Protein AF-A0A853BJ24-F1 (afdb_monomer_lite)

Sequence (128 aa):
MRGVRGGGPRRRWTDGAENRPGDRRCPRSPGSDPPRLLELDWSGDLLRFELHPVGEGTELVFTQTFDQLGRAARDTTGWHVCLDALGAHLDGASHEAAGEWRRLNAHYAKEFGPEAATIGPPEGHEPA

Foldseek 3Di:
DDDDDDDDPPDDDDPPPPDDPDPPDDPDPFDDDPPAWGWDDDVNKIWIWGWDDDPPDIDIDIDIGDPQLQQQLLVVLVVVLVVVQVVQVVVVHGGDSLVRSVVSSVVSCVVSDVSNNNDDDPPPNDDD

Radius of gyration: 17.18 Å; chains: 1; bounding box: 50×43×43 Å

Secondary structure (DSSP, 8-state):
--------------------TT-----PPPPEETTTEEEEEETTEEEEEEEEEETTEEEEEEEEE-S-GGGHHHHHHHHHHHHHHHHHHHTT----HHHHHHHHHHHHHHHH-GGGGSSPPPTT-S--

Organism: NCBI:txid1323731

pLDDT: mean 77.15, std 24.13, range [24.53, 97.5]

InterPro domains:
  IPR013538 Activator of Hsp90 ATPase homologue 1/2-like, C-terminal [PF08327] (33-90)
  IPR023393 START-like domain superfamily [G3DSA:3.30.530.20] (4-114)

Structure (mmCIF, N/CA/C/O backbone):
data_AF-A0A853BJ24-F1
#
_entry.id   AF-A0A853BJ24-F1
#
loop_
_atom_site.group_PDB
_atom_site.id
_atom_site.type_symbol
_atom_site.label_atom_id
_atom_site.label_alt_id
_atom_site.label_comp_id
_atom_site.label_asym_id
_atom_site.label_entity_id
_atom_site.label_seq_id
_atom_site.pdbx_PDB_ins_code
_atom_site.Cartn_x
_atom_site.Cartn_y
_atom_site.Cartn_z
_atom_site.occupancy
_atom_site.B_iso_or_equiv
_atom_site.auth_seq_id
_atom_site.auth_comp_id
_atom_site.auth_asym_id
_atom_site.auth_atom_id
_atom_site.pdbx_PDB_model_num
ATOM 1 N N . MET A 1 1 ? -29.774 -7.455 24.721 1.00 30.97 1 MET A N 1
ATOM 2 C CA . MET A 1 1 ? -29.596 -8.496 23.685 1.00 30.97 1 MET A CA 1
ATOM 3 C C . MET A 1 1 ? -28.588 -7.978 22.674 1.00 30.97 1 MET A C 1
ATOM 5 O O . MET A 1 1 ? -28.768 -6.882 22.165 1.00 30.97 1 MET A O 1
ATOM 9 N N . ARG A 1 2 ? -27.477 -8.706 22.512 1.00 28.67 2 ARG A N 1
ATOM 10 C CA . ARG A 1 2 ? -26.367 -8.404 21.595 1.00 28.67 2 ARG A CA 1
ATOM 11 C C . ARG A 1 2 ? -26.780 -8.677 20.148 1.00 28.67 2 ARG A C 1
ATOM 13 O O . ARG A 1 2 ? -27.461 -9.664 19.893 1.00 28.67 2 ARG A O 1
ATOM 20 N N . GLY A 1 3 ? -26.262 -7.872 19.226 1.00 24.53 3 GLY A N 1
ATOM 21 C CA . GLY A 1 3 ? -26.338 -8.114 17.790 1.00 24.53 3 GLY A CA 1
ATOM 22 C C . GLY A 1 3 ? -25.318 -7.271 17.028 1.00 24.53 3 GLY A C 1
ATOM 23 O O . GLY A 1 3 ? -25.696 -6.330 16.350 1.00 24.53 3 GLY A O 1
ATOM 24 N N . VAL A 1 4 ? -24.028 -7.597 17.160 1.00 39.25 4 VAL A N 1
ATOM 25 C CA . VAL A 1 4 ? -22.988 -7.169 16.209 1.00 39.25 4 VAL A CA 1
ATOM 26 C C . VAL A 1 4 ? -22.884 -8.261 15.154 1.00 39.25 4 VAL A C 1
ATOM 28 O O . VAL A 1 4 ? -22.519 -9.384 15.500 1.00 39.25 4 VAL A O 1
ATOM 31 N N . ARG A 1 5 ? -23.196 -7.946 13.892 1.00 31.83 5 ARG A N 1
ATOM 32 C CA . ARG A 1 5 ? -22.732 -8.695 12.715 1.00 31.83 5 ARG A CA 1
ATOM 33 C C . ARG A 1 5 ? -22.656 -7.775 11.497 1.00 31.83 5 ARG A C 1
ATOM 35 O O . ARG A 1 5 ? -23.669 -7.213 11.100 1.00 31.83 5 ARG A O 1
ATOM 42 N N . GLY A 1 6 ? -21.486 -7.755 10.861 1.00 32.47 6 GLY A N 1
ATOM 43 C CA . GLY A 1 6 ? -21.369 -7.544 9.417 1.00 32.47 6 GLY A CA 1
ATOM 44 C C . GLY A 1 6 ? -20.722 -6.231 8.994 1.00 32.47 6 GLY A C 1
ATOM 45 O O . GLY A 1 6 ? -21.416 -5.271 8.690 1.00 32.47 6 GLY A O 1
ATOM 46 N N . GLY A 1 7 ? -19.396 -6.230 8.886 1.00 30.98 7 GLY A N 1
ATOM 47 C CA . GLY A 1 7 ? -18.655 -5.140 8.260 1.00 30.98 7 GLY A CA 1
ATOM 48 C C . GLY A 1 7 ? -17.152 -5.332 8.386 1.00 30.98 7 GLY A C 1
ATOM 49 O O . GLY A 1 7 ? -16.490 -4.493 8.978 1.00 30.98 7 GLY A O 1
ATOM 50 N N . GLY A 1 8 ? -16.618 -6.458 7.897 1.00 38.06 8 GLY A N 1
ATOM 51 C CA . GLY A 1 8 ? -15.165 -6.587 7.742 1.00 38.06 8 GLY A CA 1
ATOM 52 C C . GLY A 1 8 ? -14.630 -5.473 6.828 1.00 38.06 8 GLY A C 1
ATOM 53 O O . GLY A 1 8 ? -15.383 -4.999 5.966 1.00 38.06 8 GLY A O 1
ATOM 54 N N . PRO A 1 9 ? -13.371 -5.036 7.006 1.00 39.25 9 PRO A N 1
ATOM 55 C CA . PRO A 1 9 ? -12.807 -3.926 6.251 1.00 39.25 9 PRO A CA 1
ATOM 56 C C . PRO A 1 9 ? -12.895 -4.224 4.752 1.00 39.25 9 PRO A C 1
ATOM 58 O O . PRO A 1 9 ? -12.351 -5.213 4.254 1.00 39.25 9 PRO A O 1
ATOM 61 N N . ARG A 1 10 ? -13.627 -3.381 4.020 1.00 39.91 10 ARG A N 1
ATOM 62 C CA . ARG A 1 10 ? -13.645 -3.422 2.559 1.00 39.91 10 ARG A CA 1
ATOM 63 C C . ARG A 1 10 ? -12.310 -2.865 2.087 1.00 39.91 10 ARG A C 1
ATOM 65 O O . ARG A 1 10 ? -12.135 -1.659 2.052 1.00 39.91 10 ARG A O 1
ATOM 72 N N . ARG A 1 11 ? -11.374 -3.746 1.742 1.00 44.62 11 ARG A N 1
ATOM 73 C CA . ARG A 1 11 ? -10.101 -3.354 1.131 1.00 44.62 11 ARG A CA 1
ATOM 74 C C . ARG A 1 11 ? -10.361 -3.009 -0.333 1.00 44.62 11 ARG A C 1
ATOM 76 O O . ARG A 1 11 ? -10.834 -3.860 -1.089 1.00 44.62 11 ARG A O 1
ATOM 83 N N . ARG A 1 12 ? -10.093 -1.769 -0.733 1.00 37.94 12 ARG A N 1
ATOM 84 C CA . ARG A 1 12 ? -10.078 -1.356 -2.138 1.00 37.94 12 ARG A CA 1
ATOM 85 C C . ARG A 1 12 ? -8.650 -0.979 -2.509 1.00 37.94 12 ARG A C 1
ATOM 87 O O . ARG A 1 12 ? -8.134 0.023 -2.038 1.00 37.94 12 ARG A O 1
ATOM 94 N N . TRP A 1 13 ? -8.046 -1.770 -3.384 1.00 33.00 13 TRP A N 1
ATOM 95 C CA . TRP A 1 13 ? -6.778 -1.441 -4.023 1.00 33.00 13 TRP A CA 1
ATOM 96 C C . TRP A 1 13 ? -7.090 -0.645 -5.289 1.00 33.00 13 TRP A C 1
ATOM 98 O O . TRP A 1 13 ? -7.742 -1.163 -6.197 1.00 33.00 13 TRP A O 1
ATOM 108 N N . THR A 1 14 ? -6.700 0.624 -5.333 1.00 34.59 14 THR A N 1
ATOM 109 C CA . THR A 1 14 ? -6.704 1.408 -6.571 1.00 34.59 14 THR A CA 1
ATOM 110 C C . THR A 1 14 ? -5.265 1.658 -6.975 1.00 34.59 14 THR A C 1
ATOM 112 O O . THR A 1 14 ? -4.538 2.327 -6.245 1.00 34.59 14 THR A O 1
ATOM 115 N N . ASP A 1 15 ? -4.872 1.134 -8.134 1.00 31.25 15 ASP A N 1
ATOM 116 C CA . ASP A 1 15 ? -3.684 1.599 -8.840 1.00 31.25 15 ASP A CA 1
ATOM 117 C C . ASP A 1 15 ? -3.962 3.033 -9.312 1.00 31.25 15 ASP A C 1
ATOM 119 O O . ASP A 1 15 ? -4.711 3.274 -10.259 1.00 31.25 15 ASP A O 1
ATOM 123 N N . GLY A 1 16 ? -3.464 4.003 -8.548 1.00 37.66 16 GLY A N 1
ATOM 124 C CA . GLY A 1 16 ? -3.616 5.430 -8.807 1.00 37.66 16 GLY A CA 1
ATOM 125 C C . GLY A 1 16 ? -2.632 5.931 -9.859 1.00 37.66 16 GLY A C 1
ATOM 126 O O . GLY A 1 16 ? -1.992 6.959 -9.650 1.00 37.66 16 GLY A O 1
ATOM 127 N N . ALA A 1 17 ? -2.482 5.227 -10.978 1.00 40.34 17 ALA A N 1
ATOM 128 C CA . ALA A 1 17 ? -1.705 5.704 -12.111 1.00 40.34 17 ALA A CA 1
ATOM 129 C C . ALA A 1 17 ? -2.562 6.622 -13.002 1.00 40.34 17 ALA A C 1
ATOM 131 O O . ALA A 1 17 ? -2.952 6.248 -14.104 1.00 40.34 17 ALA A O 1
ATOM 132 N N . GLU A 1 18 ? -2.829 7.857 -12.564 1.00 34.41 18 GLU A N 1
ATOM 133 C CA . GLU A 1 18 ? -3.259 8.916 -13.490 1.00 34.41 18 GLU A CA 1
ATOM 134 C C . GLU A 1 18 ? -2.188 10.008 -13.579 1.00 34.41 18 GLU A C 1
ATOM 136 O O . GLU A 1 18 ? -2.200 11.034 -12.899 1.00 34.41 18 GLU A O 1
ATOM 141 N N . ASN A 1 19 ? -1.200 9.744 -14.437 1.00 37.75 19 ASN A N 1
ATOM 142 C CA . ASN A 1 19 ? -0.143 10.686 -14.779 1.00 37.75 19 ASN A CA 1
ATOM 143 C C . ASN A 1 19 ? -0.647 11.663 -15.852 1.00 37.75 19 ASN A C 1
ATOM 145 O O . ASN A 1 19 ? -0.801 11.306 -17.020 1.00 37.75 19 ASN A O 1
ATOM 149 N N . ARG A 1 20 ? -0.871 12.925 -15.472 1.00 31.95 20 ARG A N 1
ATOM 150 C CA . ARG A 1 20 ? -1.142 14.013 -16.421 1.00 31.95 20 ARG A CA 1
ATOM 151 C C . ARG A 1 20 ? 0.191 14.514 -17.016 1.00 31.95 20 ARG A C 1
ATOM 153 O O . ARG A 1 20 ? 1.088 14.865 -16.247 1.00 31.95 20 ARG A O 1
ATOM 160 N N . PRO A 1 21 ? 0.363 14.570 -18.350 1.00 28.62 21 PRO A N 1
ATOM 161 C CA . PRO A 1 21 ? 1.647 14.927 -18.950 1.00 28.62 21 PRO A CA 1
ATOM 162 C C . PRO A 1 21 ? 1.926 16.432 -18.811 1.00 28.62 21 PRO A C 1
ATOM 164 O O . PRO A 1 21 ? 1.138 17.259 -19.266 1.00 28.62 21 PRO A O 1
ATOM 167 N N . GLY A 1 22 ? 3.053 16.782 -18.179 1.00 36.56 22 GLY A N 1
ATOM 168 C CA . GLY A 1 22 ? 3.540 18.165 -18.029 1.00 36.56 22 GLY A CA 1
ATOM 169 C C . GLY A 1 22 ? 4.148 18.492 -16.662 1.00 36.56 22 GLY A C 1
ATOM 170 O O . GLY A 1 22 ? 4.888 19.467 -16.536 1.00 36.56 22 GLY A O 1
ATOM 171 N N . ASP A 1 23 ? 3.896 17.662 -15.655 1.00 41.50 23 ASP A N 1
ATOM 172 C CA . ASP A 1 23 ? 4.359 17.889 -14.290 1.00 41.50 23 ASP A CA 1
ATOM 173 C C . ASP A 1 23 ? 5.775 17.311 -14.119 1.00 41.50 23 ASP A C 1
ATOM 175 O O . ASP A 1 23 ? 5.967 16.174 -13.687 1.00 41.50 23 ASP A O 1
ATOM 179 N N . ARG A 1 24 ? 6.799 18.076 -14.523 1.00 43.19 24 ARG A N 1
ATOM 180 C CA . ARG A 1 24 ? 8.181 17.833 -14.073 1.00 43.19 24 ARG A CA 1
ATOM 181 C C . ARG A 1 24 ? 8.202 18.091 -12.567 1.00 43.19 24 ARG A C 1
ATOM 183 O O . ARG A 1 24 ? 8.469 19.210 -12.135 1.00 43.19 24 ARG A O 1
ATOM 190 N N . ARG A 1 25 ? 7.823 17.082 -11.781 1.00 47.59 25 ARG A N 1
ATOM 191 C CA . ARG A 1 25 ? 7.674 17.210 -10.333 1.00 47.59 25 ARG A CA 1
ATOM 192 C C . ARG A 1 25 ? 9.032 17.504 -9.706 1.00 47.59 25 ARG A C 1
ATOM 194 O O . ARG A 1 25 ? 9.917 16.657 -9.680 1.00 47.59 25 ARG A O 1
ATOM 201 N N . CYS A 1 26 ? 9.168 18.714 -9.167 1.00 36.53 26 CYS A N 1
ATOM 202 C CA . CYS A 1 26 ? 10.033 18.938 -8.017 1.00 36.53 26 CYS A CA 1
ATOM 203 C C . CYS A 1 26 ? 9.685 17.871 -6.964 1.00 36.53 26 CYS A C 1
ATOM 205 O O . CYS A 1 26 ? 8.487 17.656 -6.740 1.00 36.53 26 CYS A O 1
ATOM 207 N N . PRO A 1 27 ? 10.661 17.206 -6.322 1.00 46.88 27 PRO A N 1
ATOM 208 C CA . PRO A 1 27 ? 10.358 16.259 -5.260 1.00 46.88 27 PRO A CA 1
ATOM 209 C C . PRO A 1 27 ? 9.606 17.022 -4.170 1.00 46.88 27 PRO A C 1
ATOM 211 O O . PRO A 1 27 ? 10.137 17.950 -3.558 1.00 46.88 27 PRO A O 1
ATOM 214 N N . ARG A 1 28 ? 8.320 16.702 -3.999 1.00 57.22 28 ARG A N 1
ATOM 215 C CA . ARG A 1 28 ? 7.530 17.204 -2.880 1.00 57.22 28 ARG A CA 1
ATOM 216 C C . ARG A 1 28 ? 8.241 16.686 -1.631 1.00 57.22 28 ARG A C 1
ATOM 218 O O . ARG A 1 28 ? 8.387 15.476 -1.492 1.00 57.22 28 ARG A O 1
ATOM 225 N N . SER A 1 29 ? 8.750 17.582 -0.785 1.00 60.97 29 SER A N 1
ATOM 226 C CA . SER A 1 29 ? 9.335 17.180 0.497 1.00 60.97 29 SER A CA 1
ATOM 227 C C . SER A 1 29 ? 8.343 16.268 1.224 1.00 60.97 29 SER A C 1
ATOM 229 O O . SER A 1 29 ? 7.155 16.608 1.215 1.00 60.97 29 SER A O 1
ATOM 231 N N . PRO A 1 30 ? 8.791 15.160 1.843 1.00 69.38 30 PRO A N 1
ATOM 232 C CA . PRO A 1 30 ? 7.900 14.284 2.591 1.00 69.38 30 PRO A CA 1
ATOM 233 C C . PRO A 1 30 ? 7.078 15.100 3.594 1.00 69.38 30 PRO A C 1
ATOM 235 O O . PRO A 1 30 ? 7.637 15.822 4.426 1.00 69.38 30 PRO A O 1
ATOM 238 N N . GLY A 1 31 ? 5.754 15.064 3.450 1.00 82.06 31 GLY A N 1
ATOM 239 C CA . GLY A 1 31 ? 4.814 15.768 4.310 1.00 82.06 31 GLY A CA 1
ATOM 240 C C . GLY A 1 31 ? 4.294 14.899 5.455 1.00 82.06 31 GLY A C 1
ATOM 241 O O . GLY A 1 31 ? 4.195 13.679 5.352 1.00 82.06 31 GLY A O 1
ATOM 242 N N . SER A 1 32 ? 3.886 15.537 6.550 1.00 90.75 32 SER A N 1
ATOM 243 C CA . SER A 1 32 ? 3.101 14.887 7.600 1.00 90.75 32 SER A CA 1
ATOM 244 C C . SER A 1 32 ? 1.946 15.790 8.020 1.00 90.75 32 SER A C 1
ATOM 246 O O . SER A 1 32 ? 2.136 16.990 8.205 1.00 90.75 32 SER A O 1
ATOM 248 N N . ASP A 1 33 ? 0.762 15.200 8.172 1.00 94.00 33 ASP A N 1
ATOM 249 C CA . ASP A 1 33 ? -0.421 15.825 8.774 1.00 94.00 33 ASP A CA 1
ATOM 250 C C . ASP A 1 33 ? -1.050 14.826 9.758 1.00 94.00 33 ASP A C 1
ATOM 252 O O . ASP A 1 33 ? -1.927 14.042 9.380 1.00 94.00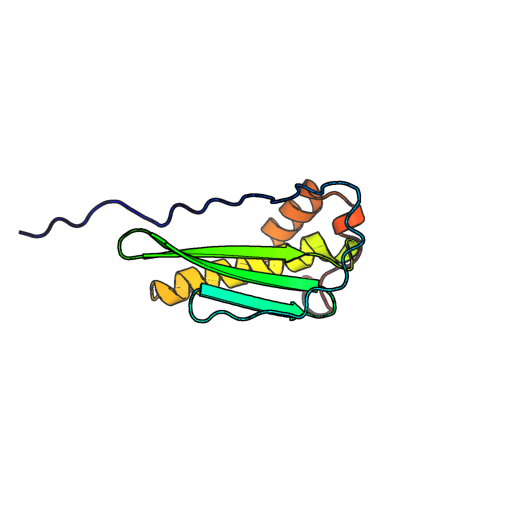 33 ASP A O 1
ATOM 256 N N . PRO A 1 34 ? -0.555 14.749 11.006 1.00 91.19 34 PRO A N 1
ATOM 257 C CA . PRO A 1 34 ? -1.051 13.777 11.971 1.00 91.19 34 PRO A CA 1
ATOM 258 C C . PRO A 1 34 ? -2.516 14.035 12.377 1.00 91.19 34 PRO A C 1
ATOM 260 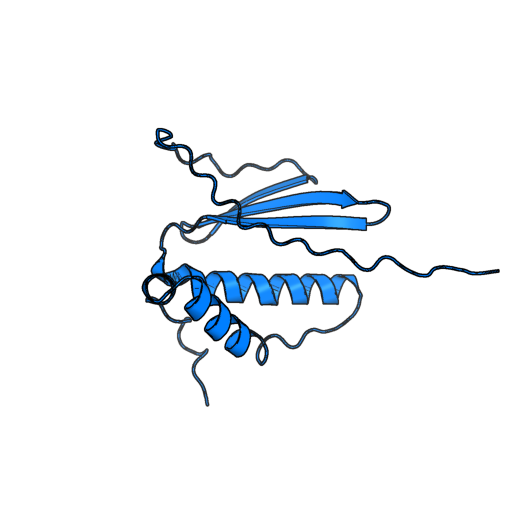O O . PRO A 1 34 ? -2.893 15.182 12.616 1.00 91.19 34 PRO A O 1
ATOM 263 N N . PRO A 1 35 ? -3.347 12.986 12.549 1.00 91.38 35 PRO A N 1
ATOM 264 C CA . PRO A 1 35 ? -3.046 11.562 12.361 1.00 91.38 35 PRO A CA 1
ATOM 265 C C . PRO A 1 35 ? -3.343 11.051 10.936 1.00 91.38 35 PRO A C 1
ATOM 267 O O . PRO A 1 35 ? -3.403 9.849 10.727 1.00 91.38 35 PRO A O 1
ATOM 270 N N . ARG A 1 36 ? -3.618 11.932 9.970 1.00 93.94 36 ARG A N 1
ATOM 271 C CA . ARG A 1 36 ? -4.249 11.587 8.686 1.00 93.94 36 ARG A CA 1
ATOM 272 C C . ARG A 1 36 ? -3.268 11.205 7.587 1.00 93.94 36 ARG A C 1
ATOM 274 O O . ARG A 1 36 ? -3.643 10.434 6.710 1.00 93.94 36 ARG A O 1
ATOM 281 N N . LEU A 1 37 ? -2.057 11.753 7.607 1.00 95.56 37 LEU A N 1
ATOM 282 C CA . LEU A 1 37 ? -1.087 11.590 6.531 1.00 95.56 37 LEU A CA 1
ATOM 283 C C . LEU A 1 37 ? 0.338 11.447 7.059 1.00 95.56 37 LEU A C 1
ATOM 285 O O . LEU A 1 37 ? 0.814 12.260 7.861 1.00 95.56 37 LEU A O 1
ATOM 289 N N . LEU A 1 38 ? 1.040 10.469 6.500 1.00 95.62 38 LEU A N 1
ATOM 290 C CA . LEU A 1 38 ? 2.483 10.332 6.591 1.00 95.62 38 LEU A CA 1
ATOM 291 C C . LEU A 1 38 ? 3.054 10.055 5.199 1.00 95.62 38 LEU A C 1
ATOM 293 O O . LEU A 1 38 ? 2.680 9.074 4.560 1.00 95.62 38 LEU A O 1
ATOM 297 N N . GLU A 1 39 ? 3.984 10.892 4.753 1.00 96.44 39 GLU A N 1
ATOM 298 C CA . GLU A 1 39 ? 4.844 10.616 3.607 1.00 96.44 39 GLU A CA 1
ATOM 299 C C . GLU A 1 39 ? 6.290 10.468 4.076 1.00 96.44 39 GLU A C 1
ATOM 301 O O . GLU A 1 39 ? 6.742 11.207 4.954 1.00 96.44 39 GLU A O 1
ATOM 306 N N . LEU A 1 40 ? 7.031 9.529 3.491 1.00 92.62 40 LEU A N 1
ATOM 307 C CA . LEU A 1 40 ? 8.450 9.343 3.786 1.00 92.62 40 LEU A CA 1
ATOM 308 C C . LEU A 1 40 ? 9.219 8.808 2.577 1.00 92.62 40 LEU A C 1
ATOM 310 O O . LEU A 1 40 ? 8.676 8.051 1.772 1.00 92.62 40 LEU A O 1
ATOM 314 N N . ASP A 1 41 ? 10.484 9.216 2.472 1.00 91.75 41 ASP A N 1
ATOM 315 C CA . ASP A 1 41 ? 11.439 8.612 1.542 1.00 91.75 41 ASP A CA 1
ATOM 316 C C . ASP A 1 41 ? 11.878 7.250 2.080 1.00 91.75 41 ASP A C 1
ATOM 318 O O . ASP A 1 41 ? 12.249 7.115 3.250 1.00 91.75 41 ASP A O 1
ATOM 322 N N . TRP A 1 42 ? 11.839 6.246 1.213 1.00 85.44 42 TRP A N 1
ATOM 323 C CA . TRP A 1 42 ? 12.356 4.919 1.475 1.00 85.44 42 TRP A CA 1
ATOM 324 C C . TRP A 1 42 ? 13.294 4.511 0.348 1.00 85.44 42 TRP A C 1
ATOM 326 O O . TRP A 1 42 ? 12.876 3.973 -0.676 1.00 85.44 42 TRP A O 1
ATOM 336 N N . SER A 1 43 ? 14.597 4.705 0.555 1.00 85.38 43 SER A N 1
ATOM 337 C CA . SER A 1 43 ? 15.623 4.286 -0.414 1.00 85.38 43 SER A CA 1
ATOM 338 C C . SER A 1 43 ? 15.373 4.848 -1.825 1.00 85.38 43 SER A C 1
ATOM 340 O O . SER A 1 43 ? 15.551 4.132 -2.821 1.00 85.38 43 SER A O 1
ATOM 342 N N . GLY A 1 44 ? 14.933 6.110 -1.887 1.00 86.00 44 GLY A N 1
ATOM 343 C CA . GLY A 1 44 ? 14.576 6.825 -3.114 1.00 86.00 44 GLY A CA 1
ATOM 344 C C . GLY A 1 44 ? 13.116 6.680 -3.554 1.00 86.00 44 GLY A C 1
ATOM 345 O O . GLY A 1 44 ? 12.659 7.475 -4.369 1.00 86.00 44 GLY A O 1
ATOM 346 N N . ASP A 1 45 ? 12.362 5.719 -3.015 1.00 89.56 45 ASP A N 1
ATOM 347 C CA . ASP A 1 45 ? 10.928 5.610 -3.284 1.00 89.56 45 ASP A CA 1
ATOM 348 C C . ASP A 1 45 ? 10.138 6.533 -2.347 1.00 89.56 45 ASP A C 1
ATOM 350 O O . ASP A 1 45 ? 10.497 6.714 -1.184 1.00 89.56 45 ASP A O 1
ATOM 354 N N . LEU A 1 46 ? 9.017 7.080 -2.822 1.00 92.19 46 LEU A N 1
ATOM 355 C CA . LEU A 1 46 ? 8.105 7.848 -1.973 1.00 92.19 46 LEU A CA 1
ATOM 356 C C . LEU A 1 46 ? 6.985 6.943 -1.471 1.00 92.19 46 LEU A C 1
ATOM 358 O O . LEU A 1 46 ? 6.193 6.433 -2.267 1.00 92.19 46 LEU A O 1
ATOM 362 N N . LEU A 1 47 ? 6.882 6.796 -0.155 1.00 94.81 47 LEU A N 1
ATOM 363 C CA . LEU A 1 47 ? 5.767 6.115 0.491 1.00 94.81 47 LEU A CA 1
ATOM 364 C C . LEU A 1 47 ? 4.779 7.138 1.028 1.00 94.81 47 LEU A C 1
ATOM 366 O O . LEU A 1 47 ? 5.181 8.132 1.632 1.00 94.81 47 LEU A O 1
ATOM 370 N N . ARG A 1 48 ? 3.490 6.863 0.859 1.00 95.94 48 ARG A N 1
ATOM 371 C CA . ARG A 1 48 ? 2.387 7.680 1.362 1.00 95.94 48 ARG A CA 1
ATOM 372 C C . ARG A 1 48 ? 1.366 6.791 2.062 1.00 95.94 48 ARG A C 1
ATOM 374 O O . ARG A 1 48 ? 0.866 5.833 1.478 1.00 95.94 48 ARG A O 1
ATOM 381 N N . PHE A 1 49 ? 1.056 7.139 3.304 1.00 97.12 49 PHE A N 1
ATOM 382 C CA . PHE A 1 49 ? 0.073 6.483 4.159 1.00 97.12 49 PHE A CA 1
ATOM 383 C C . PHE A 1 49 ? -1.035 7.483 4.482 1.00 97.12 49 PHE A C 1
ATOM 385 O O . PHE A 1 49 ? -0.778 8.498 5.133 1.00 97.12 49 PHE A O 1
ATOM 392 N N . GLU A 1 50 ? -2.257 7.198 4.043 1.00 97.50 50 GLU A N 1
ATOM 393 C CA . GLU A 1 50 ? -3.436 8.028 4.296 1.00 97.50 50 GLU A CA 1
ATOM 394 C C . GLU A 1 50 ? -4.441 7.268 5.152 1.00 97.50 50 GLU A C 1
ATOM 396 O O . GLU A 1 50 ? -4.820 6.145 4.824 1.00 97.50 50 GLU A O 1
ATOM 401 N N . LEU A 1 51 ? -4.874 7.881 6.252 1.00 96.69 51 LEU A N 1
ATOM 402 C CA . LEU A 1 51 ? -5.872 7.315 7.151 1.00 96.69 51 LEU A CA 1
ATOM 403 C C . LEU A 1 51 ? -7.205 8.042 6.982 1.00 96.69 51 LEU A C 1
ATOM 405 O O . LEU A 1 51 ? -7.324 9.239 7.261 1.00 96.69 51 LEU A O 1
ATOM 409 N N . HIS A 1 52 ? -8.228 7.291 6.582 1.00 95.81 52 HIS A N 1
ATOM 410 C CA . HIS A 1 52 ? -9.592 7.779 6.431 1.00 95.81 52 HIS A CA 1
ATOM 411 C C . HIS A 1 52 ? -10.506 7.132 7.476 1.00 95.81 52 HIS A C 1
ATOM 413 O O . HIS A 1 52 ? -10.535 5.906 7.586 1.00 95.81 52 HIS A O 1
ATOM 419 N N . PRO A 1 53 ? -11.281 7.912 8.248 1.00 95.56 53 PRO A N 1
ATOM 420 C CA . PRO A 1 53 ? -12.282 7.337 9.136 1.00 95.56 53 PRO A CA 1
ATOM 421 C C . PRO A 1 53 ? -13.401 6.687 8.309 1.00 95.56 53 PRO A C 1
ATOM 423 O O . PRO A 1 53 ? -13.955 7.313 7.404 1.00 95.56 53 PRO A O 1
ATOM 426 N N . VAL A 1 54 ? -13.761 5.446 8.639 1.00 95.69 54 VAL A N 1
ATOM 427 C CA . VAL A 1 54 ? -14.845 4.693 7.992 1.00 95.69 54 VAL A CA 1
ATOM 428 C C . VAL A 1 54 ? -15.709 4.036 9.067 1.00 95.69 54 VAL A C 1
ATOM 430 O O . VAL A 1 54 ? -15.397 2.961 9.581 1.00 95.69 54 VAL A O 1
ATOM 433 N N . GLY A 1 55 ? -16.821 4.692 9.413 1.00 94.31 55 GLY A N 1
ATOM 434 C CA . GLY A 1 55 ? -17.663 4.283 10.540 1.00 94.31 55 GLY A CA 1
ATOM 435 C C . GLY A 1 55 ? -16.880 4.333 11.853 1.00 94.31 55 GLY A C 1
ATOM 436 O O . GLY A 1 55 ? -16.266 5.349 12.161 1.00 94.31 55 GLY A O 1
ATOM 437 N N . GLU A 1 56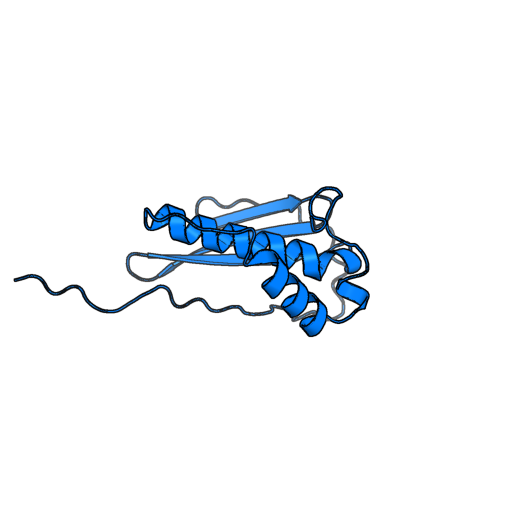 ? -16.872 3.221 12.587 1.00 92.56 56 GLU A N 1
ATOM 438 C CA . GLU A 1 56 ? -16.083 3.051 13.820 1.00 92.56 56 GLU A CA 1
ATOM 439 C C . GLU A 1 56 ? -14.634 2.595 13.554 1.00 92.56 56 GLU A C 1
ATOM 441 O O . GLU A 1 56 ? -13.881 2.339 14.491 1.00 92.56 56 GLU A O 1
ATOM 446 N N . GLY A 1 57 ? -14.251 2.426 12.285 1.00 92.25 57 GLY A N 1
ATOM 447 C CA . GLY A 1 57 ? -12.932 1.952 11.878 1.00 92.25 57 GLY A CA 1
ATOM 448 C C . GLY A 1 57 ? -12.133 2.986 11.091 1.00 92.25 57 GLY A C 1
ATOM 449 O O . GLY A 1 57 ? -12.554 4.126 10.884 1.00 92.25 57 GLY A O 1
ATOM 450 N N . THR A 1 58 ? -10.981 2.539 10.601 1.00 95.50 58 THR A N 1
ATOM 451 C CA . THR A 1 58 ? -10.068 3.331 9.774 1.00 95.50 58 THR A CA 1
ATOM 452 C C . THR A 1 58 ? -9.714 2.545 8.519 1.00 95.50 58 THR A C 1
ATOM 454 O O . THR A 1 58 ? -9.371 1.366 8.595 1.00 95.50 58 THR A O 1
ATOM 457 N N . GLU A 1 59 ? -9.779 3.200 7.366 1.00 95.88 59 GLU A N 1
ATOM 458 C CA . GLU A 1 59 ? -9.201 2.721 6.115 1.00 95.88 59 GLU A CA 1
ATOM 459 C C . GLU A 1 59 ? -7.803 3.324 5.953 1.00 95.88 59 GLU A C 1
ATOM 461 O O . GLU A 1 59 ? -7.633 4.539 6.054 1.00 95.88 59 GLU A O 1
ATOM 466 N N . LEU A 1 60 ? -6.809 2.466 5.719 1.00 97.25 60 LEU A N 1
ATOM 467 C CA . LEU A 1 60 ? -5.466 2.871 5.319 1.00 97.25 60 LEU A CA 1
ATOM 468 C C . LEU A 1 60 ? -5.349 2.750 3.800 1.00 97.25 60 LEU A C 1
ATOM 470 O O . LEU A 1 60 ? -5.470 1.649 3.260 1.00 97.25 60 LEU A O 1
ATOM 474 N N . VAL A 1 61 ? -5.050 3.862 3.136 1.00 96.81 61 VAL A N 1
ATOM 475 C CA . VAL A 1 61 ? -4.625 3.885 1.736 1.00 96.81 61 VAL A CA 1
ATOM 476 C C . VAL A 1 61 ? -3.109 4.033 1.709 1.00 96.81 61 VAL A C 1
ATOM 478 O O . VAL A 1 61 ? -2.555 5.029 2.173 1.00 96.81 61 VAL A O 1
ATOM 481 N N . PHE A 1 62 ? -2.434 3.010 1.189 1.00 97.25 62 PHE A N 1
ATOM 482 C CA . PHE A 1 62 ? -0.988 2.999 1.001 1.00 97.25 62 PHE A CA 1
ATOM 483 C C . PHE A 1 62 ? -0.658 3.189 -0.478 1.00 97.25 62 PHE A C 1
ATOM 485 O O . PHE A 1 62 ? -1.171 2.460 -1.326 1.00 97.25 62 PHE A O 1
ATOM 492 N N . THR A 1 63 ? 0.214 4.148 -0.775 1.00 95.81 63 THR A N 1
ATOM 493 C CA . THR A 1 63 ? 0.747 4.384 -2.119 1.00 95.81 63 THR A CA 1
ATOM 494 C C . THR A 1 63 ? 2.268 4.388 -2.068 1.00 95.81 63 THR A C 1
ATOM 496 O O . THR A 1 63 ? 2.859 5.078 -1.238 1.00 95.81 63 THR A O 1
ATOM 499 N N . GLN A 1 64 ? 2.901 3.662 -2.986 1.00 93.94 64 GLN A N 1
ATOM 500 C CA . GLN A 1 64 ? 4.340 3.715 -3.221 1.00 93.94 64 GLN A CA 1
ATOM 501 C C . GLN A 1 64 ? 4.597 4.237 -4.632 1.00 93.94 64 GLN A C 1
ATOM 503 O O . GLN A 1 64 ? 4.049 3.720 -5.602 1.00 93.94 64 GLN A O 1
ATOM 508 N N . THR A 1 65 ? 5.442 5.260 -4.741 1.00 93.62 65 THR A N 1
ATOM 509 C CA . THR A 1 65 ? 5.984 5.727 -6.020 1.00 93.62 65 THR A CA 1
ATOM 510 C C . THR A 1 65 ? 7.413 5.225 -6.146 1.00 93.62 65 THR A C 1
ATOM 512 O O . THR A 1 65 ? 8.265 5.591 -5.338 1.00 93.62 65 THR A O 1
ATOM 515 N N . PHE A 1 66 ? 7.661 4.388 -7.150 1.00 91.38 66 PHE A N 1
ATOM 516 C CA . PHE A 1 66 ? 8.966 3.774 -7.380 1.00 91.38 66 PHE A CA 1
ATOM 517 C C . PHE A 1 66 ? 9.895 4.727 -8.126 1.00 91.38 66 PHE A C 1
ATOM 519 O O . PHE A 1 66 ? 9.545 5.209 -9.205 1.00 91.38 66 PHE A O 1
ATOM 526 N N . ASP A 1 67 ? 11.098 4.934 -7.596 1.00 90.06 67 ASP A N 1
ATOM 527 C CA . ASP A 1 67 ? 12.192 5.543 -8.362 1.00 90.06 67 ASP A CA 1
ATOM 528 C C . ASP A 1 67 ? 12.837 4.513 -9.300 1.00 90.06 67 ASP A C 1
ATOM 530 O O . ASP A 1 67 ? 13.228 4.820 -10.425 1.00 90.06 67 ASP A O 1
ATOM 534 N N . GLN A 1 68 ? 12.882 3.251 -8.862 1.00 90.81 68 GLN A N 1
ATOM 535 C CA . GLN A 1 68 ? 13.475 2.146 -9.611 1.00 90.81 68 GLN A CA 1
ATOM 536 C C . GLN A 1 68 ? 12.438 1.071 -9.916 1.00 90.81 68 GLN A C 1
ATOM 538 O O . GLN A 1 68 ? 12.151 0.211 -9.078 1.00 90.81 68 GLN A O 1
ATOM 543 N N . LEU A 1 69 ? 11.928 1.079 -11.153 1.00 92.75 69 LEU A N 1
ATOM 544 C CA . LEU A 1 69 ? 10.906 0.134 -11.614 1.00 92.75 69 LEU A CA 1
ATOM 545 C C . LEU A 1 69 ? 11.305 -1.325 -11.359 1.00 92.75 69 LEU A C 1
ATOM 547 O O . LEU A 1 69 ? 10.473 -2.106 -10.920 1.00 92.75 69 LEU A O 1
ATOM 551 N N . GLY A 1 70 ? 12.583 -1.677 -11.534 1.00 93.62 70 GLY A N 1
ATOM 552 C CA . GLY A 1 70 ? 13.086 -3.042 -11.352 1.00 93.62 70 GLY A CA 1
ATOM 553 C C . GLY A 1 70 ? 12.833 -3.677 -9.986 1.00 93.62 70 GLY A C 1
ATOM 554 O O . GLY A 1 70 ? 12.869 -4.903 -9.885 1.00 93.62 70 GLY A O 1
ATOM 555 N N . ARG A 1 71 ? 12.572 -2.868 -8.950 1.00 91.62 71 ARG A N 1
ATOM 556 C CA . ARG A 1 71 ? 12.249 -3.332 -7.594 1.00 91.62 71 ARG A CA 1
ATOM 557 C C . ARG A 1 71 ? 10.747 -3.448 -7.336 1.00 91.62 71 ARG A C 1
ATOM 559 O O . ARG A 1 71 ? 10.363 -4.009 -6.312 1.00 91.62 71 ARG A O 1
ATOM 566 N N . ALA A 1 72 ? 9.897 -2.940 -8.227 1.00 93.31 72 ALA A N 1
ATOM 567 C CA . ALA A 1 72 ? 8.484 -2.732 -7.936 1.00 93.31 72 ALA A CA 1
ATOM 568 C C . ALA A 1 72 ? 7.775 -4.022 -7.506 1.00 93.31 72 ALA A C 1
ATOM 570 O O . ALA A 1 72 ? 7.092 -4.032 -6.486 1.00 93.31 72 ALA A O 1
ATOM 571 N N . ALA A 1 73 ? 8.016 -5.147 -8.187 1.00 93.75 73 ALA A N 1
ATOM 572 C CA . ALA A 1 73 ? 7.388 -6.415 -7.821 1.00 93.75 73 ALA A CA 1
ATOM 573 C C . ALA A 1 73 ? 7.778 -6.886 -6.407 1.00 93.75 73 ALA A C 1
ATOM 575 O O . ALA A 1 73 ? 6.911 -7.256 -5.611 1.00 93.75 73 ALA A O 1
ATOM 576 N N . ARG A 1 74 ? 9.073 -6.874 -6.059 1.00 92.75 74 ARG A N 1
ATOM 577 C CA . ARG A 1 74 ? 9.543 -7.316 -4.732 1.00 92.75 74 ARG A CA 1
ATOM 578 C C . ARG A 1 74 ? 9.123 -6.358 -3.616 1.00 92.75 74 ARG A C 1
ATOM 580 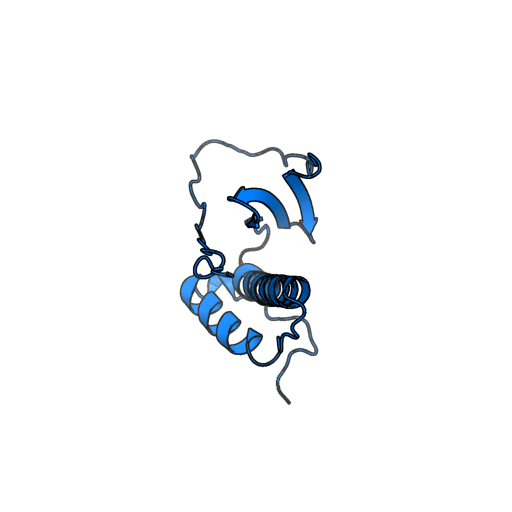O O . ARG A 1 74 ? 8.731 -6.827 -2.549 1.00 92.75 74 ARG A O 1
ATOM 587 N N . ASP A 1 75 ? 9.144 -5.054 -3.877 1.00 93.69 75 ASP A N 1
ATOM 588 C CA . ASP A 1 75 ? 8.872 -4.036 -2.869 1.00 93.69 75 ASP A CA 1
ATOM 589 C C . ASP A 1 75 ? 7.359 -3.975 -2.597 1.00 93.69 75 ASP A C 1
ATOM 591 O O . ASP A 1 75 ? 6.956 -4.042 -1.436 1.00 93.69 75 ASP A O 1
ATOM 595 N N . THR A 1 76 ? 6.505 -4.024 -3.632 1.00 94.75 76 THR A N 1
ATOM 596 C CA . THR A 1 76 ? 5.048 -4.196 -3.461 1.00 94.75 76 THR A CA 1
ATOM 597 C C . THR A 1 76 ? 4.715 -5.459 -2.676 1.00 94.75 76 THR A C 1
ATOM 599 O O . THR A 1 76 ? 3.870 -5.421 -1.784 1.00 94.75 76 THR A O 1
ATOM 602 N N . THR A 1 77 ? 5.393 -6.574 -2.964 1.00 95.00 77 THR A N 1
ATOM 603 C CA . THR A 1 77 ? 5.184 -7.823 -2.217 1.00 95.00 77 THR A CA 1
ATOM 604 C C . THR A 1 77 ? 5.522 -7.650 -0.737 1.00 95.00 77 THR A C 1
ATOM 606 O O . THR A 1 77 ? 4.759 -8.086 0.122 1.00 95.00 77 THR A O 1
ATOM 609 N N . GLY A 1 78 ? 6.652 -7.001 -0.434 1.00 93.31 78 GLY A N 1
ATOM 610 C CA . GLY A 1 78 ? 7.063 -6.693 0.935 1.00 93.31 78 GLY A CA 1
ATOM 611 C C . GLY A 1 78 ? 6.024 -5.850 1.674 1.00 93.31 78 GLY A C 1
ATOM 612 O O . GLY A 1 78 ? 5.616 -6.206 2.777 1.00 93.31 78 GLY A O 1
ATOM 613 N N . TRP A 1 79 ? 5.530 -4.781 1.049 1.00 95.00 79 TRP A N 1
ATOM 614 C CA . TRP A 1 79 ? 4.485 -3.952 1.651 1.00 95.00 79 TRP A CA 1
ATOM 615 C C . TRP A 1 79 ? 3.178 -4.700 1.859 1.00 95.00 79 TRP A C 1
ATOM 617 O O . TRP A 1 79 ? 2.580 -4.563 2.921 1.00 95.00 79 TRP A O 1
ATOM 627 N N . HIS A 1 80 ? 2.763 -5.534 0.906 1.00 94.81 80 HIS A N 1
ATOM 628 C CA . HIS A 1 80 ? 1.547 -6.332 1.037 1.00 94.81 80 HIS A CA 1
ATOM 629 C C . HIS A 1 80 ? 1.584 -7.202 2.298 1.00 94.81 80 HIS A C 1
ATOM 631 O O . HIS A 1 80 ? 0.702 -7.088 3.147 1.00 94.81 80 HIS A O 1
ATOM 637 N N . VAL A 1 81 ? 2.643 -8.003 2.476 1.00 94.31 81 VAL A N 1
ATOM 638 C CA . VAL A 1 81 ? 2.741 -8.892 3.646 1.00 94.31 81 VAL A CA 1
ATOM 639 C C . VAL A 1 81 ? 2.874 -8.116 4.958 1.00 94.31 81 VAL A C 1
ATOM 641 O O . VAL A 1 81 ? 2.344 -8.547 5.980 1.00 94.31 81 VAL A O 1
ATOM 644 N N . CYS A 1 82 ? 3.548 -6.961 4.944 1.00 93.75 82 CYS A N 1
ATOM 645 C CA . CYS A 1 82 ? 3.658 -6.089 6.113 1.00 93.75 82 CYS A CA 1
ATOM 646 C C . CYS A 1 82 ? 2.304 -5.485 6.504 1.00 93.75 82 CYS A C 1
ATOM 648 O O . CYS A 1 82 ? 1.989 -5.400 7.691 1.00 93.75 82 CYS A O 1
ATOM 650 N N . LEU A 1 83 ? 1.493 -5.076 5.527 1.00 95.69 83 LEU A N 1
ATOM 651 C CA . LEU A 1 83 ? 0.177 -4.486 5.764 1.00 95.69 83 LEU A CA 1
ATOM 652 C C . LEU A 1 83 ? -0.854 -5.533 6.209 1.00 95.69 83 LEU A C 1
AT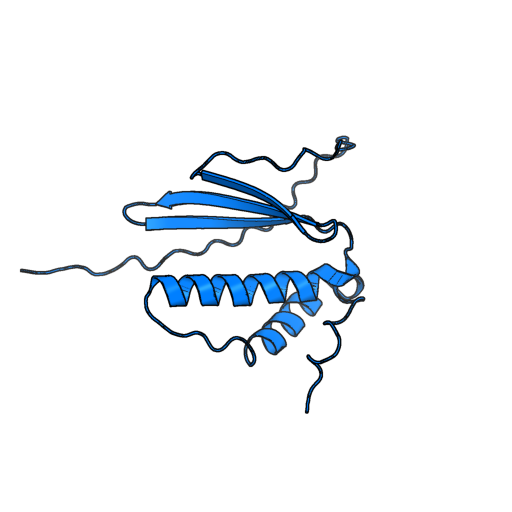OM 654 O O . LEU A 1 83 ? -1.687 -5.231 7.066 1.00 95.69 83 LEU A O 1
ATOM 658 N N . ASP A 1 84 ? -0.763 -6.768 5.716 1.00 94.44 84 ASP A N 1
ATOM 659 C CA . ASP A 1 84 ? -1.579 -7.875 6.224 1.00 94.44 84 ASP A CA 1
ATOM 660 C C . ASP A 1 84 ? -1.180 -8.272 7.647 1.00 94.44 84 ASP A C 1
ATOM 662 O O . ASP A 1 84 ? -2.049 -8.444 8.507 1.00 94.44 84 ASP A O 1
ATOM 666 N N . ALA A 1 85 ? 0.122 -8.312 7.946 1.00 94.19 85 ALA A N 1
ATOM 667 C CA . ALA A 1 85 ? 0.608 -8.525 9.306 1.00 94.19 85 ALA A CA 1
ATOM 668 C C . ALA A 1 85 ? 0.167 -7.404 10.263 1.00 94.19 85 ALA A C 1
ATOM 670 O O . ALA A 1 85 ? -0.237 -7.692 11.391 1.00 94.19 85 ALA A O 1
ATOM 671 N N . LEU A 1 86 ? 0.182 -6.141 9.818 1.00 95.06 86 LEU A N 1
ATOM 672 C CA . LEU A 1 86 ? -0.351 -5.010 10.582 1.00 95.06 86 LEU A CA 1
ATOM 673 C C . LEU A 1 86 ? -1.849 -5.186 10.860 1.00 95.06 86 LEU A C 1
ATOM 675 O O . LEU A 1 86 ? -2.284 -4.996 11.993 1.00 95.06 86 LEU A O 1
ATOM 679 N N . GLY A 1 87 ? -2.628 -5.581 9.850 1.00 94.19 87 GLY A N 1
ATOM 680 C CA . GLY A 1 87 ? -4.052 -5.870 10.012 1.00 94.19 87 GLY A CA 1
ATOM 681 C C . GLY A 1 87 ? -4.306 -6.971 11.043 1.00 94.19 87 GLY A C 1
ATOM 682 O O . GLY A 1 87 ? -5.063 -6.763 11.986 1.00 94.19 87 GLY A O 1
ATOM 683 N N . ALA A 1 88 ? -3.616 -8.107 10.913 1.00 94.06 88 ALA A N 1
ATOM 684 C CA . ALA A 1 88 ? -3.719 -9.211 11.864 1.00 94.06 88 ALA A CA 1
ATOM 685 C C . ALA A 1 88 ? -3.334 -8.780 13.287 1.00 94.06 88 ALA A C 1
ATOM 687 O O . ALA A 1 88 ? -4.037 -9.112 14.238 1.00 94.06 88 ALA A O 1
ATOM 688 N N . HIS A 1 89 ? -2.264 -7.994 13.434 1.00 95.44 89 HIS A N 1
ATOM 689 C CA . HIS A 1 89 ? -1.825 -7.482 14.729 1.00 95.44 89 HIS A CA 1
ATOM 690 C C . HIS A 1 89 ? -2.891 -6.606 15.402 1.00 95.44 89 HIS A C 1
ATOM 692 O O . HIS A 1 89 ? -3.155 -6.776 16.593 1.00 95.44 89 HIS A O 1
ATOM 698 N N . LEU A 1 90 ? -3.536 -5.708 14.649 1.00 94.69 90 LEU A N 1
ATOM 699 C CA . LEU A 1 90 ? -4.624 -4.860 15.154 1.00 94.69 90 LEU A CA 1
ATOM 700 C C . LEU A 1 90 ? -5.859 -5.675 15.575 1.00 94.69 90 LEU A C 1
ATOM 702 O O . LEU A 1 90 ? -6.543 -5.293 16.523 1.00 94.69 90 LEU A O 1
ATOM 706 N N . ASP A 1 91 ? -6.095 -6.820 14.931 1.00 94.69 91 ASP A N 1
ATOM 707 C CA . ASP A 1 91 ? -7.153 -7.776 15.285 1.00 94.69 91 ASP A CA 1
ATOM 708 C C . ASP A 1 91 ? -6.749 -8.748 16.418 1.00 94.69 91 ASP A C 1
ATOM 710 O O . ASP A 1 91 ? -7.543 -9.599 16.829 1.00 94.69 91 ASP A O 1
ATOM 714 N N . GLY A 1 92 ? -5.523 -8.644 16.945 1.00 95.56 92 GLY A N 1
ATOM 715 C CA . GLY A 1 92 ? -4.998 -9.540 17.982 1.00 95.56 92 GLY A CA 1
ATOM 716 C C . GLY A 1 92 ? -4.644 -10.947 17.482 1.00 95.56 92 GLY A C 1
ATOM 717 O O . GLY A 1 92 ? -4.612 -11.891 18.273 1.00 95.56 92 GLY A O 1
ATOM 718 N N . ALA A 1 93 ? -4.390 -11.100 16.183 1.00 94.25 93 ALA A N 1
ATOM 719 C CA . ALA A 1 93 ? -4.003 -12.340 15.518 1.00 94.25 93 ALA A CA 1
ATOM 720 C C . ALA A 1 93 ? -2.525 -12.329 15.073 1.00 94.25 93 ALA A C 1
ATOM 722 O O . ALA A 1 93 ? -1.868 -11.288 15.034 1.00 94.25 93 ALA A O 1
ATOM 723 N N . SER A 1 94 ? -1.992 -13.504 14.720 1.00 89.19 94 SER A N 1
ATOM 724 C CA . SER A 1 94 ? -0.666 -13.665 14.103 1.00 89.19 94 SER A CA 1
ATOM 725 C C . SER A 1 94 ? -0.771 -13.867 12.588 1.00 89.19 94 SER A C 1
ATOM 727 O O . SER A 1 94 ? -1.774 -14.386 12.098 1.00 89.19 94 SER A O 1
ATOM 729 N N . HIS A 1 95 ? 0.283 -13.502 11.851 1.00 87.62 95 HIS A N 1
ATOM 730 C CA . HIS A 1 95 ? 0.346 -13.604 10.391 1.00 87.62 95 HIS A CA 1
ATOM 731 C C . HIS A 1 95 ? 1.634 -14.303 9.921 1.00 87.62 95 HIS A C 1
ATOM 733 O O . HIS A 1 95 ? 2.729 -13.910 10.319 1.00 87.62 95 HIS A O 1
ATOM 739 N N . GLU A 1 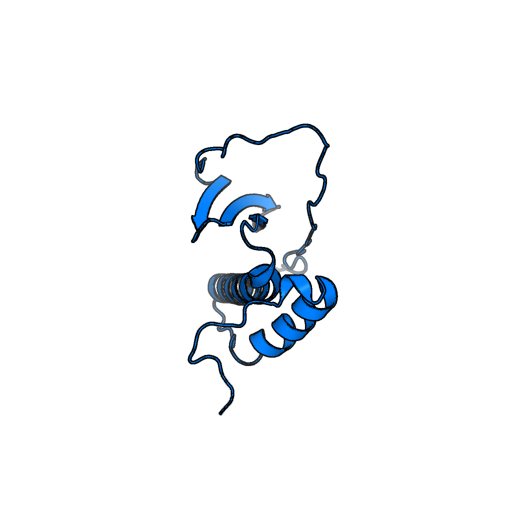96 ? 1.512 -15.309 9.050 1.00 84.06 96 GLU A N 1
ATOM 740 C CA . GLU A 1 96 ? 2.634 -16.107 8.525 1.00 84.06 96 GLU A CA 1
ATOM 741 C C . GLU A 1 96 ? 3.106 -15.589 7.154 1.00 84.06 96 GLU A C 1
ATOM 743 O O . GLU A 1 96 ? 2.705 -16.082 6.099 1.00 84.06 96 GLU A O 1
ATOM 748 N N . ALA A 1 97 ? 3.998 -14.595 7.159 1.00 75.31 97 ALA A N 1
ATOM 749 C CA . ALA A 1 97 ? 4.388 -13.857 5.951 1.00 75.31 97 ALA A CA 1
ATOM 750 C C . ALA A 1 97 ? 5.219 -14.667 4.929 1.00 75.31 97 ALA A C 1
ATOM 752 O O . ALA A 1 97 ? 5.113 -14.451 3.719 1.00 75.31 97 ALA A O 1
ATOM 753 N N . ALA A 1 98 ? 6.058 -15.605 5.383 1.00 72.19 98 ALA A N 1
ATOM 754 C CA . ALA A 1 98 ? 7.084 -16.222 4.533 1.00 72.19 98 ALA A CA 1
ATOM 755 C C . ALA A 1 98 ? 6.513 -17.097 3.398 1.00 72.19 98 ALA A C 1
ATOM 757 O O . ALA A 1 98 ? 7.039 -17.112 2.281 1.00 72.19 98 ALA A O 1
ATOM 758 N N . GLY A 1 99 ? 5.434 -17.839 3.666 1.00 76.50 99 GLY A N 1
ATOM 759 C CA . GLY A 1 99 ? 4.783 -18.685 2.659 1.00 76.50 99 GLY A CA 1
ATOM 760 C C . GLY A 1 99 ? 3.983 -17.885 1.629 1.00 76.50 99 GLY A C 1
ATOM 761 O O . GLY A 1 99 ? 3.833 -18.309 0.481 1.00 76.50 99 GLY A O 1
ATOM 762 N N . GLU A 1 100 ? 3.478 -16.725 2.032 1.00 86.00 100 GLU A N 1
ATOM 763 C CA . GLU A 1 100 ? 2.648 -15.858 1.206 1.00 86.00 100 GLU A CA 1
ATOM 764 C C . GLU A 1 100 ? 3.471 -14.970 0.277 1.00 86.00 100 GLU A C 1
ATOM 766 O O . GLU A 1 100 ? 3.132 -14.847 -0.903 1.00 86.00 100 GLU A O 1
ATOM 771 N N . TRP A 1 101 ? 4.608 -14.464 0.764 1.00 89.62 101 TRP A N 1
ATOM 772 C CA . TRP A 1 101 ? 5.491 -13.589 -0.002 1.00 89.62 101 TRP A CA 1
ATOM 773 C C . TRP A 1 101 ? 5.851 -14.180 -1.369 1.00 89.62 101 TRP A C 1
ATOM 775 O O . TRP A 1 101 ? 5.714 -13.511 -2.385 1.00 89.62 101 TRP A O 1
ATOM 785 N N . ARG A 1 102 ? 6.224 -15.466 -1.444 1.00 86.44 102 ARG A N 1
ATOM 786 C CA . ARG A 1 102 ? 6.575 -16.117 -2.724 1.00 86.44 102 ARG A CA 1
ATOM 787 C C . ARG A 1 102 ? 5.430 -16.114 -3.734 1.00 86.44 102 ARG A C 1
ATOM 789 O O . ARG A 1 102 ? 5.654 -15.852 -4.914 1.00 86.44 102 ARG A O 1
ATOM 796 N N . ARG A 1 103 ? 4.209 -16.421 -3.286 1.00 91.06 103 ARG A N 1
ATOM 797 C CA . ARG A 1 103 ? 3.035 -16.440 -4.171 1.00 91.06 103 ARG A CA 1
ATOM 798 C C . ARG A 1 103 ? 2.702 -15.036 -4.660 1.00 91.06 103 ARG A C 1
ATOM 800 O O . ARG A 1 103 ? 2.449 -14.858 -5.849 1.00 91.06 103 ARG A O 1
ATOM 807 N N . LEU A 1 104 ? 2.737 -14.059 -3.758 1.00 92.75 104 LEU A N 1
ATOM 808 C CA . LEU A 1 104 ? 2.480 -12.661 -4.082 1.00 92.75 104 LEU A CA 1
ATOM 809 C C . LEU A 1 104 ? 3.561 -12.081 -5.001 1.00 92.75 104 LEU A C 1
ATOM 811 O O . LEU A 1 104 ? 3.224 -11.401 -5.962 1.00 92.75 104 LEU A O 1
ATOM 815 N N . ASN A 1 105 ? 4.835 -12.414 -4.795 1.00 92.19 105 ASN A N 1
ATOM 816 C CA . ASN A 1 105 ? 5.912 -11.945 -5.661 1.00 92.19 105 ASN A CA 1
ATOM 817 C C . ASN A 1 105 ? 5.764 -12.459 -7.090 1.00 92.19 105 ASN A C 1
ATOM 819 O O . ASN A 1 105 ? 5.847 -11.675 -8.031 1.00 92.19 105 ASN A O 1
ATOM 823 N N . ALA A 1 106 ? 5.461 -13.749 -7.254 1.00 91.56 106 ALA A N 1
ATOM 824 C CA . ALA A 1 106 ? 5.168 -14.310 -8.569 1.00 91.56 106 ALA A CA 1
ATOM 825 C C . ALA A 1 106 ? 3.940 -13.644 -9.219 1.00 91.56 106 ALA A C 1
ATOM 827 O O . ALA A 1 106 ? 3.928 -13.418 -10.429 1.00 91.56 106 ALA A O 1
ATOM 828 N N . HIS A 1 107 ? 2.917 -13.311 -8.425 1.00 94.94 107 HIS A N 1
ATOM 829 C CA . HIS A 1 107 ? 1.739 -12.587 -8.899 1.00 94.94 107 HIS A CA 1
ATOM 830 C C . HIS A 1 107 ? 2.087 -11.167 -9.370 1.00 94.94 107 HIS A C 1
ATOM 832 O O . HIS A 1 107 ? 1.789 -10.829 -10.512 1.00 94.94 107 HIS A O 1
ATOM 838 N N . TYR A 1 108 ? 2.773 -10.368 -8.550 1.00 94.75 108 TYR A N 1
ATOM 839 C CA . TYR A 1 108 ? 3.138 -8.992 -8.892 1.00 94.75 108 TYR A CA 1
ATOM 840 C C . TYR A 1 108 ? 4.160 -8.903 -10.025 1.00 94.75 108 TYR A C 1
ATOM 842 O O . TYR A 1 108 ? 4.025 -8.044 -10.890 1.00 94.75 108 TYR A O 1
ATOM 850 N N . ALA A 1 109 ? 5.133 -9.816 -10.090 1.00 93.88 109 ALA A N 1
ATOM 851 C CA . ALA A 1 109 ? 6.067 -9.888 -11.215 1.00 93.88 109 ALA A CA 1
ATOM 852 C C . ALA A 1 109 ? 5.346 -10.183 -12.540 1.00 93.88 109 ALA A C 1
ATOM 854 O O . ALA A 1 109 ? 5.718 -9.658 -13.588 1.00 93.88 109 ALA A O 1
ATOM 855 N N . LYS A 1 110 ? 4.292 -11.009 -12.501 1.00 94.94 110 LYS A N 1
ATOM 856 C CA . LYS A 1 110 ? 3.450 -11.269 -13.671 1.00 94.94 110 LYS A CA 1
ATOM 857 C C . LYS A 1 110 ? 2.598 -10.053 -14.038 1.00 94.94 110 LYS A C 1
ATOM 859 O O . LYS A 1 110 ? 2.509 -9.735 -15.218 1.00 94.94 110 LYS A O 1
ATOM 864 N N . GLU A 1 111 ? 1.971 -9.417 -13.053 1.00 96.62 111 GLU A N 1
ATOM 865 C CA . GLU A 1 111 ? 1.034 -8.308 -13.268 1.00 96.62 111 GLU A CA 1
ATOM 866 C C . GLU A 1 111 ? 1.740 -7.039 -13.760 1.00 96.62 111 GLU A C 1
ATOM 868 O O . GLU A 1 111 ? 1.295 -6.411 -14.715 1.00 96.62 111 GLU A O 1
ATOM 873 N N . PHE A 1 112 ? 2.876 -6.685 -13.154 1.00 93.50 112 PHE A N 1
ATOM 874 C CA . PHE A 1 112 ? 3.647 -5.494 -13.524 1.00 93.50 112 PHE A CA 1
ATOM 875 C C . PHE A 1 112 ? 4.563 -5.717 -14.734 1.00 93.50 112 PHE A C 1
ATOM 877 O O . PHE A 1 112 ? 5.053 -4.760 -15.333 1.00 93.50 112 PHE A O 1
ATOM 884 N N . GLY A 1 113 ? 4.792 -6.977 -15.106 1.00 93.88 113 GLY A N 1
ATOM 885 C CA . GLY A 1 113 ? 5.661 -7.358 -16.209 1.00 93.88 113 GLY A CA 1
ATOM 886 C C . GLY A 1 113 ? 7.143 -7.486 -15.823 1.00 93.88 113 GLY A C 1
ATOM 887 O O . GLY A 1 113 ? 7.564 -7.127 -14.722 1.00 93.88 113 GLY A O 1
ATOM 888 N N . PRO A 1 114 ? 7.970 -8.013 -16.744 1.00 91.31 114 PRO A N 1
ATOM 889 C CA . PRO A 1 114 ? 9.342 -8.427 -16.446 1.00 91.31 114 PRO A CA 1
ATOM 890 C C . PRO A 1 114 ? 10.271 -7.267 -16.067 1.00 91.31 114 PRO A C 1
ATOM 892 O O . PRO A 1 114 ? 11.182 -7.460 -15.266 1.00 91.31 114 PRO A O 1
ATOM 895 N N . GLU A 1 115 ? 10.039 -6.060 -16.592 1.00 92.56 115 GLU A N 1
ATOM 896 C CA . GLU A 1 115 ? 10.850 -4.881 -16.261 1.00 92.56 115 GLU A CA 1
ATOM 897 C C . GLU A 1 115 ? 10.742 -4.497 -14.782 1.00 92.56 115 GLU A C 1
ATOM 899 O O . GLU A 1 115 ? 11.720 -4.030 -14.200 1.00 92.56 115 GLU A O 1
ATOM 904 N N . ALA A 1 116 ? 9.592 -4.779 -14.161 1.00 92.38 116 ALA A N 1
ATOM 905 C CA . ALA A 1 116 ? 9.310 -4.507 -12.756 1.00 92.38 116 ALA A CA 1
ATOM 906 C C . ALA A 1 116 ? 9.908 -5.536 -11.776 1.00 92.38 116 ALA A C 1
ATOM 908 O O . ALA A 1 116 ? 9.757 -5.403 -10.559 1.00 92.38 116 ALA A O 1
ATOM 909 N N . ALA A 1 117 ? 10.560 -6.575 -12.304 1.00 92.25 117 ALA A N 1
ATOM 910 C CA . ALA A 1 117 ? 11.117 -7.697 -11.551 1.00 92.25 117 ALA A CA 1
ATOM 911 C C . ALA A 1 117 ? 12.592 -7.972 -11.904 1.00 92.25 117 ALA A C 1
ATOM 913 O O . ALA A 1 117 ? 13.096 -9.075 -11.698 1.00 92.25 117 ALA A O 1
ATOM 914 N N . THR A 1 118 ? 13.295 -6.976 -12.451 1.00 92.19 118 THR A N 1
ATOM 915 C CA . THR A 1 118 ? 14.715 -7.096 -12.825 1.00 92.19 118 THR A CA 1
ATOM 916 C C . THR A 1 118 ? 15.659 -7.079 -11.622 1.00 92.19 118 THR A C 1
ATOM 918 O O . THR A 1 118 ? 16.801 -7.521 -11.736 1.00 92.19 118 THR A O 1
ATOM 921 N N . ILE A 1 119 ? 15.193 -6.606 -10.463 1.00 85.81 119 ILE A N 1
ATOM 922 C CA . ILE A 1 119 ? 15.948 -6.589 -9.212 1.00 85.81 119 ILE A CA 1
ATOM 923 C C . ILE A 1 119 ? 15.277 -7.563 -8.242 1.00 85.81 119 ILE A C 1
ATOM 925 O O . ILE A 1 119 ? 14.155 -7.345 -7.787 1.00 85.81 119 ILE A O 1
ATOM 929 N N . GLY A 1 120 ? 15.982 -8.652 -7.933 1.00 70.06 120 GLY A N 1
ATOM 930 C CA . GLY A 1 120 ? 15.509 -9.701 -7.032 1.00 70.06 120 GLY A CA 1
ATOM 931 C C . GLY A 1 120 ? 15.452 -9.276 -5.556 1.00 70.06 120 GLY A C 1
ATOM 932 O O . GLY A 1 120 ? 15.921 -8.191 -5.182 1.00 70.06 120 GLY A O 1
ATOM 933 N N . PRO A 1 121 ? 14.861 -10.114 -4.686 1.00 64.75 121 PRO A N 1
ATOM 934 C CA . PRO A 1 121 ? 14.906 -9.901 -3.243 1.00 64.75 121 PRO A CA 1
ATOM 935 C C . PRO A 1 121 ? 16.362 -9.866 -2.731 1.00 64.75 121 PRO A C 1
ATOM 937 O O . PRO A 1 121 ? 17.244 -10.447 -3.362 1.00 64.75 121 PRO A O 1
ATOM 940 N N . PRO A 1 122 ? 16.642 -9.164 -1.617 1.00 62.22 122 PRO A N 1
ATOM 941 C CA . PRO A 1 122 ? 17.974 -9.160 -1.012 1.00 62.22 122 PRO A CA 1
ATOM 942 C C . PRO A 1 122 ? 18.428 -10.580 -0.618 1.00 62.22 122 PRO A C 1
ATOM 944 O O . PRO A 1 122 ? 17.600 -11.413 -0.234 1.00 62.22 122 PRO A O 1
ATOM 947 N N . GLU A 1 123 ? 19.742 -10.832 -0.701 1.00 55.22 123 GLU A N 1
ATOM 948 C CA . GLU A 1 123 ? 20.389 -12.102 -0.322 1.00 55.22 123 GLU A CA 1
ATOM 949 C C . GLU A 1 123 ? 19.868 -12.631 1.029 1.00 55.22 123 GLU A C 1
ATOM 951 O O . GLU A 1 123 ? 19.658 -11.869 1.975 1.00 55.22 123 GLU A O 1
ATOM 956 N N . GLY A 1 124 ? 19.635 -13.947 1.118 1.00 51.94 124 GLY A N 1
ATOM 957 C CA . GLY A 1 124 ? 19.090 -14.607 2.317 1.00 51.94 124 GLY A CA 1
ATOM 958 C C . GLY A 1 124 ? 17.573 -14.845 2.309 1.00 51.94 124 GLY A C 1
ATOM 959 O O . GLY A 1 124 ? 17.053 -15.457 3.237 1.00 51.94 124 GLY A O 1
ATOM 960 N N . HIS A 1 125 ? 16.872 -14.425 1.250 1.00 52.97 125 HIS A N 1
ATOM 961 C CA . HIS A 1 125 ? 15.481 -14.813 0.947 1.00 52.97 125 HIS A CA 1
ATOM 962 C C . HIS A 1 125 ? 15.412 -15.852 -0.189 1.00 52.97 125 HIS A C 1
ATOM 964 O O . HIS A 1 125 ? 14.388 -15.998 -0.860 1.00 52.97 125 HIS A O 1
ATOM 970 N N . GLU A 1 126 ? 16.523 -16.546 -0.439 1.00 42.88 126 GLU A N 1
ATOM 971 C CA . GLU A 1 126 ? 16.622 -17.625 -1.420 1.00 42.88 126 GLU A CA 1
ATOM 972 C C . GLU A 1 126 ? 16.118 -18.951 -0.823 1.00 42.88 126 GLU A C 1
ATOM 974 O O . GLU A 1 126 ? 16.157 -19.135 0.398 1.00 42.88 126 GLU A O 1
ATOM 979 N N . PRO A 1 127 ? 15.589 -19.872 -1.647 1.00 47.19 127 PRO A N 1
ATOM 980 C CA . PRO A 1 127 ? 15.073 -21.143 -1.156 1.00 47.19 127 PRO A CA 1
ATOM 981 C C . PRO A 1 127 ? 16.186 -22.002 -0.539 1.00 47.19 127 PRO A C 1
ATOM 983 O O . PRO A 1 127 ? 17.276 -22.114 -1.098 1.00 47.19 127 PRO A O 1
ATOM 986 N N . ALA A 1 128 ? 15.863 -22.634 0.591 1.00 40.91 128 ALA A N 1
ATOM 987 C CA . ALA A 1 128 ? 16.516 -23.868 1.020 1.00 40.91 128 ALA A CA 1
ATOM 988 C C . ALA A 1 128 ? 16.121 -25.035 0.102 1.00 40.91 128 ALA A C 1
ATOM 990 O O . ALA A 1 128 ? 14.970 -25.020 -0.402 1.00 40.91 128 ALA A O 1
#